Protein AF-A0A5C6M4I0-F1 (afdb_monomer_lite)

Secondary structure (DSSP, 8-state):
-HHHHHHHHHHHHHHHHIIIIIIIT---S-----TT-SS--HHHHHHHHHHHHHTTTT-S----EEEEEEEEEETTEEEEEEEEEE-HHHHHHHHTGGGS--EEEB--GGG-S-TTEEEEEHHHHHHTTPEEPP-----BTTBS-S--B-EE--SS-PEEEEEETTEEEEEE---EEEEE---

Radius of gyration: 18.8 Å; chains: 1; bounding box: 58×29×47 Å

Sequence (183 aa):
MSLTLFRCYMIDIDRTLEYTWGHRSMLGHILIESRGKTTLSPDDQFVVETFIRNHSSKIDVSARFLIGQGQVVGPGGSTVFLARGYDLANGTALRGSAFKWDARAGKPLYLSSNSDDVLIGRGLASMMNCSIGPTSDLLTGEGYPLNDRPFKCPQGRLTLSDTTTPTFGNSSALKGLALASGY

pLDDT: mean 77.58, std 15.76, range [33.22, 97.31]

Organism: NCBI:txid1653850

Foldseek 3Di:
DVVVVVVVVVVVVVCCCCLVVQALVVVNPDDDDDVPDQDDDPVRVVVVVVVCVVPVVPDVADKDKHWKKWWKQADLGIDIDIDIDIDLVRSCVRNPQLVNFFFQAAGDPNPDPDPLADAAEPVVCVSQVKDWPDGDPDQDPSGDPPDHGDIGGPPDWTWIFMDPPPDTDGDTDRPHYTYGYDD

Structure (mmCIF, N/CA/C/O backbone):
data_AF-A0A5C6M4I0-F1
#
_entry.id   AF-A0A5C6M4I0-F1
#
loop_
_atom_site.group_PDB
_atom_site.id
_atom_site.type_symbol
_atom_site.label_atom_id
_atom_site.label_alt_id
_atom_site.label_comp_id
_atom_site.label_asym_id
_atom_site.label_entity_id
_atom_site.label_seq_id
_atom_site.pdbx_PDB_ins_code
_atom_site.Cartn_x
_atom_site.Cartn_y
_atom_site.Cartn_z
_atom_site.occupancy
_atom_site.B_iso_or_equiv
_atom_site.auth_seq_id
_atom_site.auth_comp_id
_atom_site.auth_asym_id
_atom_site.auth_atom_id
_atom_site.pdbx_PDB_model_num
ATOM 1 N N . MET A 1 1 ? -34.890 9.123 -23.134 1.00 61.81 1 MET A N 1
ATOM 2 C CA . MET A 1 1 ? -33.487 8.842 -23.519 1.00 61.81 1 MET A CA 1
ATOM 3 C C . MET A 1 1 ? -32.470 9.413 -22.525 1.00 61.81 1 MET A C 1
ATOM 5 O O . MET A 1 1 ? -31.501 8.729 -22.237 1.00 61.81 1 MET A O 1
ATOM 9 N N . SER A 1 2 ? -32.698 10.597 -21.934 1.00 74.88 2 SER A N 1
ATOM 10 C CA . SER A 1 2 ? -31.808 11.180 -20.909 1.00 74.88 2 SER A CA 1
ATOM 11 C C . SER A 1 2 ? -31.662 10.322 -19.643 1.00 74.88 2 SER A C 1
ATOM 13 O O . SER A 1 2 ? -30.548 10.129 -19.174 1.00 74.88 2 SER A O 1
ATOM 15 N N . LEU A 1 3 ? -32.753 9.738 -19.128 1.00 79.19 3 LEU A N 1
ATOM 16 C CA . LEU A 1 3 ? -32.737 8.920 -17.902 1.00 79.19 3 LEU A CA 1
ATOM 17 C C . LEU A 1 3 ? -31.778 7.712 -17.983 1.00 79.19 3 LEU A C 1
ATOM 19 O O . LEU A 1 3 ? -31.129 7.366 -17.001 1.00 79.19 3 LEU A O 1
ATOM 23 N N . THR A 1 4 ? -31.658 7.088 -19.159 1.00 82.56 4 THR A N 1
ATOM 24 C CA . THR A 1 4 ? -30.756 5.947 -19.382 1.00 82.56 4 THR A CA 1
ATOM 25 C C . THR A 1 4 ? -29.290 6.373 -19.352 1.00 82.56 4 THR A C 1
ATOM 27 O O . THR A 1 4 ? -28.480 5.680 -18.748 1.00 82.56 4 THR A O 1
ATOM 30 N N . LEU A 1 5 ? -28.956 7.534 -19.931 1.00 79.50 5 LEU A N 1
ATOM 31 C CA . LEU A 1 5 ? -27.596 8.084 -19.889 1.00 79.50 5 LEU A CA 1
ATOM 32 C C . LEU A 1 5 ? -27.168 8.404 -18.454 1.00 79.50 5 LEU A C 1
ATOM 34 O O . LEU A 1 5 ? -26.076 8.018 -18.048 1.00 79.50 5 LEU A O 1
ATOM 38 N N . PHE A 1 6 ? -28.050 9.027 -17.664 1.00 84.94 6 PHE A N 1
ATOM 39 C CA . PHE A 1 6 ? -27.783 9.275 -16.244 1.00 84.94 6 PHE A CA 1
ATOM 40 C C . PHE A 1 6 ? -27.571 7.973 -15.469 1.00 84.94 6 PHE A C 1
ATOM 42 O O . PHE A 1 6 ? -26.657 7.886 -14.656 1.00 84.94 6 PHE A O 1
ATOM 49 N N . ARG A 1 7 ? -28.368 6.935 -15.745 1.00 82.62 7 ARG A N 1
ATOM 50 C CA . ARG A 1 7 ? -28.214 5.633 -15.086 1.00 82.62 7 ARG A CA 1
ATOM 51 C C . ARG A 1 7 ? -26.885 4.955 -15.430 1.00 82.62 7 ARG A C 1
ATOM 53 O O . ARG A 1 7 ? -26.231 4.454 -14.524 1.00 82.62 7 ARG A O 1
ATOM 60 N N . CYS A 1 8 ? -26.479 4.954 -16.700 1.00 84.69 8 CYS A N 1
ATOM 61 C CA . CYS A 1 8 ? -25.183 4.408 -17.113 1.00 84.69 8 CYS A CA 1
ATOM 62 C C . CYS A 1 8 ? -24.020 5.172 -16.469 1.00 84.69 8 CYS A C 1
ATOM 64 O O . CYS A 1 8 ? -23.121 4.551 -15.917 1.00 84.69 8 CYS A O 1
ATOM 66 N N . TYR A 1 9 ? -24.089 6.504 -16.448 1.00 87.69 9 TYR A N 1
ATOM 67 C CA . TYR A 1 9 ? -23.079 7.341 -15.801 1.00 87.69 9 TYR A CA 1
ATOM 68 C C . TYR A 1 9 ? -22.937 7.053 -14.298 1.00 87.69 9 TYR A C 1
ATOM 70 O O . TYR A 1 9 ? -21.824 6.939 -13.796 1.00 87.69 9 TYR A O 1
ATOM 78 N N . MET A 1 10 ? -24.054 6.889 -13.580 1.00 87.88 10 MET A N 1
ATOM 79 C CA . MET A 1 10 ? -24.018 6.553 -12.152 1.00 87.88 10 MET A CA 1
ATOM 80 C C . MET A 1 10 ? -23.389 5.180 -11.893 1.00 87.88 10 MET A C 1
ATOM 82 O O . MET A 1 10 ? -22.620 5.044 -10.948 1.00 87.88 10 MET A O 1
ATOM 86 N N . ILE A 1 11 ? -23.672 4.186 -12.742 1.00 85.81 11 ILE A N 1
ATOM 87 C CA . ILE A 1 11 ? -23.047 2.856 -12.658 1.00 85.81 11 ILE A CA 1
ATOM 88 C C . ILE A 1 11 ? -21.533 2.954 -12.891 1.00 85.81 11 ILE A C 1
ATOM 90 O O . ILE A 1 11 ? -20.759 2.328 -12.171 1.00 85.81 11 ILE A O 1
ATOM 94 N N . ASP A 1 12 ? -21.102 3.760 -13.863 1.00 85.31 12 ASP A N 1
ATOM 95 C CA . ASP A 1 12 ? -19.679 3.948 -14.149 1.00 85.31 12 ASP A CA 1
ATOM 96 C C . ASP A 1 12 ? -18.947 4.666 -13.008 1.00 85.31 12 ASP A C 1
ATOM 98 O O . ASP A 1 12 ? -17.817 4.293 -12.680 1.00 85.31 12 ASP A O 1
ATOM 102 N N . ILE A 1 13 ? -19.575 5.661 -12.367 1.00 85.62 13 ILE A N 1
ATOM 103 C CA . ILE A 1 13 ? -19.020 6.304 -11.167 1.00 85.62 13 ILE A CA 1
ATOM 104 C C . ILE A 1 13 ? -18.870 5.292 -10.042 1.00 85.62 13 ILE A C 1
ATOM 106 O O . ILE A 1 13 ? -17.794 5.213 -9.454 1.00 85.62 13 ILE A O 1
ATOM 110 N N . ASP A 1 14 ? -19.929 4.542 -9.741 1.00 83.94 14 ASP A N 1
ATOM 111 C CA . ASP A 1 14 ? -19.943 3.601 -8.623 1.00 83.94 14 ASP A CA 1
ATOM 112 C C . ASP A 1 14 ? -18.838 2.556 -8.796 1.00 83.94 14 ASP A C 1
ATOM 114 O O . ASP A 1 14 ? -17.968 2.394 -7.938 1.00 83.94 14 ASP A O 1
ATOM 118 N N . ARG A 1 15 ? -18.748 1.989 -10.005 1.00 82.88 15 ARG A N 1
ATOM 119 C CA . ARG A 1 15 ? -17.666 1.082 -10.385 1.00 82.88 15 ARG A CA 1
ATOM 120 C C . ARG A 1 15 ? -16.296 1.743 -10.273 1.00 82.88 15 ARG A C 1
ATOM 122 O O . ARG A 1 15 ? -15.351 1.108 -9.822 1.00 82.88 15 ARG A O 1
ATOM 129 N N . THR A 1 16 ? -16.155 3.004 -10.678 1.00 81.50 16 THR A N 1
ATOM 130 C CA . THR A 1 16 ? -14.878 3.727 -10.580 1.00 81.50 16 THR A CA 1
ATOM 131 C C . THR A 1 16 ? -14.469 3.949 -9.127 1.00 81.50 16 THR A C 1
ATOM 133 O O . THR A 1 16 ? -13.286 3.791 -8.814 1.00 81.50 16 THR A O 1
ATOM 136 N N . LEU A 1 17 ? -15.409 4.288 -8.243 1.00 82.12 17 LEU A N 1
ATOM 137 C CA . LEU A 1 17 ? -15.160 4.488 -6.816 1.00 82.12 17 LEU A CA 1
ATOM 138 C C . LEU A 1 17 ? -14.793 3.169 -6.135 1.00 82.12 17 LEU A C 1
ATOM 140 O O . LEU A 1 17 ? -13.758 3.098 -5.476 1.00 82.12 17 LEU A O 1
ATOM 144 N N . GLU A 1 18 ? -15.562 2.109 -6.352 1.00 82.69 18 GLU A N 1
ATOM 145 C CA . GLU A 1 18 ? -15.271 0.787 -5.790 1.00 82.69 18 GLU A CA 1
ATOM 146 C C . GLU A 1 18 ? -13.912 0.261 -6.284 1.00 82.69 18 GLU A C 1
ATOM 148 O O . GLU A 1 18 ? -13.021 -0.078 -5.499 1.00 82.69 18 GLU A O 1
ATOM 153 N N . TYR A 1 19 ? -13.699 0.285 -7.601 1.00 81.94 19 TYR A N 1
ATOM 154 C CA . TYR A 1 19 ? -12.492 -0.238 -8.234 1.00 81.94 19 TYR A CA 1
ATOM 155 C C . TYR A 1 19 ? -11.250 0.584 -7.862 1.00 81.94 19 TYR A C 1
ATOM 157 O O . TYR A 1 19 ? -10.211 0.040 -7.479 1.00 81.94 19 TYR A O 1
ATOM 165 N N . THR A 1 20 ? -11.341 1.912 -7.933 1.00 78.69 20 THR A N 1
ATOM 166 C CA . THR A 1 20 ? -10.184 2.778 -7.689 1.00 78.69 20 THR A CA 1
ATOM 167 C C . THR A 1 20 ? -9.961 2.997 -6.202 1.00 78.69 20 THR A C 1
ATOM 169 O O . THR A 1 20 ? -8.835 2.849 -5.733 1.00 78.69 20 THR A O 1
ATOM 172 N N . TRP A 1 21 ? -10.980 3.379 -5.438 1.00 81.00 21 TRP A N 1
ATOM 173 C CA . TRP A 1 21 ? -10.799 3.786 -4.041 1.00 81.00 21 TRP A CA 1
ATOM 174 C C . TRP A 1 21 ? -10.872 2.590 -3.101 1.00 81.00 21 TRP A C 1
ATOM 176 O O . TRP A 1 21 ? -9.981 2.431 -2.262 1.00 81.00 21 TRP A O 1
ATOM 186 N N . GLY A 1 22 ? -11.866 1.722 -3.293 1.00 82.38 22 GLY A N 1
ATOM 187 C CA . GLY A 1 22 ? -12.041 0.513 -2.492 1.00 82.38 22 GLY A CA 1
ATOM 188 C C . GLY A 1 22 ? -10.854 -0.432 -2.645 1.00 82.38 22 GLY A C 1
ATOM 189 O O . GLY A 1 22 ? -10.150 -0.707 -1.672 1.00 82.38 22 GLY A O 1
ATOM 190 N N . HIS A 1 23 ? -10.582 -0.856 -3.880 1.00 85.00 23 HIS A N 1
ATOM 191 C CA . HIS A 1 23 ? -9.568 -1.874 -4.146 1.00 85.00 23 HIS A CA 1
ATOM 192 C C . HIS A 1 23 ? -8.177 -1.302 -4.424 1.00 85.00 23 HIS A C 1
ATOM 194 O O . HIS A 1 23 ? -7.255 -1.530 -3.640 1.00 85.00 23 HIS A O 1
ATOM 200 N N . ARG A 1 24 ? -7.989 -0.536 -5.509 1.00 83.06 24 ARG A N 1
ATOM 201 C CA . ARG A 1 24 ? -6.645 -0.079 -5.9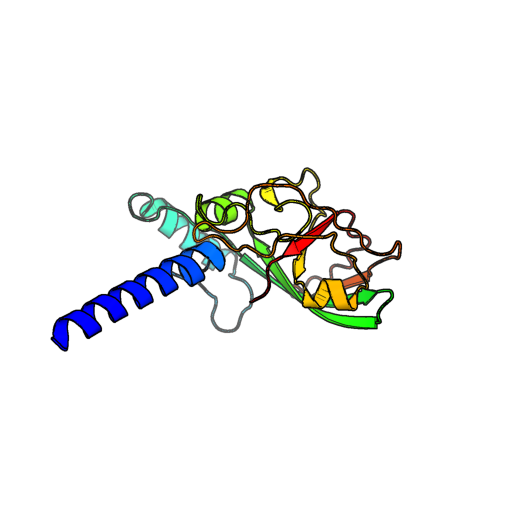24 1.00 83.06 24 ARG A CA 1
ATOM 202 C C . ARG A 1 24 ? -5.954 0.778 -4.864 1.00 83.06 24 ARG A C 1
ATOM 204 O O . ARG A 1 24 ? -4.758 0.624 -4.632 1.00 83.06 24 ARG A O 1
ATOM 211 N N . SER A 1 25 ? -6.706 1.673 -4.229 1.00 83.75 25 SER A N 1
ATOM 212 C CA . SER A 1 25 ? -6.196 2.591 -3.202 1.00 83.75 25 SER A CA 1
ATOM 213 C C . SER A 1 25 ? -6.231 1.992 -1.794 1.00 83.75 25 SER A C 1
ATOM 215 O O . SER A 1 25 ? -5.661 2.593 -0.880 1.00 83.75 25 SER A O 1
ATOM 217 N N . MET A 1 26 ? -6.886 0.836 -1.619 1.00 88.62 26 MET A N 1
ATOM 218 C CA . MET A 1 26 ? -7.134 0.169 -0.336 1.00 88.62 26 MET A CA 1
ATOM 219 C C . MET A 1 26 ? -7.772 1.071 0.732 1.00 88.62 26 MET A C 1
ATOM 221 O O . MET A 1 26 ? -7.474 0.922 1.916 1.00 88.62 26 MET A O 1
ATOM 225 N N . LEU A 1 27 ? -8.608 2.035 0.339 1.00 84.50 27 LEU A N 1
ATOM 226 C CA . LEU A 1 27 ? -9.307 2.889 1.307 1.00 84.50 27 LEU A CA 1
ATOM 227 C C . LEU A 1 27 ? -10.518 2.175 1.919 1.00 84.50 27 LEU A C 1
ATOM 229 O O . LEU A 1 27 ? -10.978 2.560 2.990 1.00 84.50 27 LEU A O 1
ATOM 233 N N . GLY A 1 28 ? -11.008 1.120 1.257 1.00 85.12 28 GLY A N 1
ATOM 234 C CA . GLY A 1 28 ? -12.214 0.413 1.665 1.00 85.12 28 GLY A CA 1
ATOM 235 C C . GLY A 1 28 ? -13.440 1.330 1.686 1.00 85.12 28 GLY A C 1
ATOM 236 O O . GLY A 1 28 ? -13.491 2.348 0.998 1.00 85.12 28 GLY A O 1
ATOM 237 N N . HIS A 1 29 ? -14.434 0.949 2.486 1.00 85.75 29 HIS A N 1
ATOM 238 C CA . HIS A 1 29 ? -15.676 1.712 2.658 1.00 85.75 29 HIS A CA 1
ATOM 239 C C . HIS A 1 29 ? -15.628 2.672 3.850 1.00 85.75 29 HIS A C 1
ATOM 241 O O . HIS A 1 29 ? -16.367 3.652 3.893 1.00 85.75 29 HIS A O 1
ATOM 247 N N . ILE A 1 30 ? -14.792 2.365 4.844 1.00 88.25 30 ILE A N 1
ATOM 248 C CA . ILE A 1 30 ? -14.693 3.106 6.099 1.00 88.25 30 ILE A CA 1
ATOM 249 C C . ILE A 1 30 ? -13.216 3.289 6.420 1.00 88.25 30 ILE A C 1
ATOM 251 O O . ILE A 1 30 ? -12.476 2.314 6.541 1.00 88.25 30 ILE A O 1
ATOM 255 N N . LEU A 1 31 ? -12.820 4.546 6.610 1.00 88.06 31 LEU A N 1
ATOM 256 C CA . LEU A 1 31 ? -11.504 4.929 7.095 1.00 88.06 31 LEU A CA 1
ATOM 257 C C . LEU A 1 31 ? -11.639 5.433 8.534 1.00 88.06 31 LEU A C 1
ATOM 259 O O . LEU A 1 31 ? -12.484 6.283 8.820 1.00 88.06 31 LEU A O 1
ATOM 263 N N . ILE A 1 32 ? -10.819 4.899 9.437 1.00 89.38 32 ILE A N 1
ATOM 264 C CA . ILE A 1 32 ? -10.789 5.311 10.842 1.00 89.38 32 ILE A CA 1
ATOM 265 C C . ILE A 1 32 ? -9.467 6.026 11.094 1.00 89.38 32 ILE A C 1
ATOM 267 O O . ILE A 1 32 ? -8.399 5.428 10.979 1.00 89.38 32 ILE A O 1
ATOM 271 N N . GLU A 1 33 ? -9.550 7.301 11.459 1.00 86.31 33 GLU A N 1
ATOM 272 C CA . GLU A 1 33 ? -8.395 8.162 11.707 1.00 86.31 33 GLU A CA 1
ATOM 273 C C . GLU A 1 33 ? -8.520 8.851 13.068 1.00 86.31 33 GLU A C 1
ATOM 275 O O . GLU A 1 33 ? -9.619 9.189 13.519 1.00 86.31 33 GLU A O 1
ATOM 280 N N . SER A 1 34 ? -7.384 9.106 13.722 1.00 83.12 34 SER A N 1
ATOM 281 C CA . SER A 1 34 ? -7.362 9.950 14.917 1.00 83.12 34 SER A CA 1
ATOM 282 C C . SER A 1 34 ? -7.404 11.418 14.508 1.00 83.12 34 SER A C 1
ATOM 284 O O . SER A 1 34 ? -6.625 11.870 13.669 1.00 83.12 34 SER A O 1
ATOM 286 N N . ARG A 1 35 ? -8.243 12.219 15.173 1.00 80.00 35 ARG A N 1
ATOM 287 C CA . ARG A 1 35 ? -8.253 13.673 14.963 1.00 80.00 35 ARG A CA 1
ATOM 288 C C . ARG A 1 35 ? -6.887 14.271 15.299 1.00 80.00 35 ARG A C 1
ATOM 290 O O . ARG A 1 35 ? -6.438 14.194 16.440 1.00 80.00 35 ARG A O 1
ATOM 297 N N . GLY A 1 36 ? -6.244 14.874 14.302 1.00 69.88 36 GLY A N 1
ATOM 298 C CA . GLY A 1 36 ? -4.988 15.608 14.472 1.00 69.88 36 GLY A CA 1
ATOM 299 C C . GLY A 1 36 ? -3.772 14.753 14.850 1.00 69.88 36 GLY A C 1
ATOM 300 O O . GLY A 1 36 ? -2.753 15.322 15.233 1.00 69.88 36 GLY A O 1
ATOM 301 N N . LYS A 1 37 ? -3.852 13.417 14.757 1.00 66.62 37 LYS A N 1
ATOM 302 C CA . LYS A 1 37 ? -2.705 12.515 14.960 1.00 66.62 37 LYS A CA 1
ATOM 303 C C . LYS A 1 37 ? -2.556 11.589 13.761 1.00 66.62 37 LYS A C 1
ATOM 305 O O . LYS A 1 37 ? -3.546 11.136 13.199 1.00 66.62 37 LYS A O 1
ATOM 310 N N . THR A 1 38 ? -1.315 11.277 13.410 1.00 69.12 38 THR A N 1
ATOM 311 C CA . THR A 1 38 ? -0.977 10.358 12.314 1.00 69.12 38 THR A CA 1
ATOM 312 C C . THR A 1 38 ? -1.150 8.884 12.688 1.00 69.12 38 THR A C 1
ATOM 314 O O . THR A 1 38 ? -1.142 8.030 11.806 1.00 69.12 38 THR A O 1
ATOM 317 N N . THR A 1 39 ? -1.319 8.571 13.977 1.00 80.69 39 THR A N 1
ATOM 318 C CA . THR A 1 39 ? -1.480 7.208 14.495 1.00 80.69 39 THR A CA 1
ATOM 319 C C . THR A 1 39 ? -2.590 7.132 15.543 1.00 80.69 39 THR A C 1
ATOM 321 O O . THR A 1 39 ? -2.819 8.073 16.310 1.00 80.69 39 THR A O 1
ATOM 324 N N . LEU A 1 40 ? -3.292 5.996 15.568 1.00 85.50 40 LEU A N 1
ATOM 325 C CA . LEU A 1 40 ? -4.247 5.666 16.626 1.00 85.50 40 LEU A CA 1
ATOM 326 C C . LEU A 1 40 ? -3.491 5.341 17.917 1.00 85.50 40 LEU A C 1
ATOM 328 O O . LEU A 1 40 ? -2.483 4.627 17.873 1.00 85.50 40 LEU A O 1
ATOM 332 N N . SER A 1 41 ? -3.984 5.831 19.058 1.00 88.56 41 SER A N 1
ATOM 333 C CA . SER A 1 41 ? -3.434 5.436 20.358 1.00 88.56 41 SER A CA 1
ATOM 334 C C . SER A 1 41 ? -3.708 3.950 20.637 1.00 88.56 41 SER A C 1
ATOM 336 O O . SER A 1 41 ? -4.622 3.384 20.032 1.00 88.56 41 SER A O 1
ATOM 338 N N . PRO A 1 42 ? -2.957 3.294 21.539 1.00 89.75 42 PRO A N 1
ATOM 339 C CA . PRO A 1 42 ? -3.237 1.907 21.914 1.00 89.75 42 PRO A CA 1
ATOM 340 C C . PRO A 1 42 ? -4.687 1.684 22.372 1.00 89.75 42 PRO A C 1
ATOM 342 O O . PRO A 1 42 ? -5.296 0.684 22.000 1.00 89.75 42 PRO A O 1
ATOM 345 N N . ASP A 1 43 ? -5.263 2.644 23.099 1.00 91.19 43 ASP A N 1
ATOM 346 C CA . ASP A 1 43 ? -6.650 2.575 23.566 1.00 91.19 43 ASP A CA 1
ATOM 347 C C . ASP A 1 43 ? -7.646 2.679 22.399 1.00 91.19 43 ASP A C 1
ATOM 349 O O . ASP A 1 43 ? -8.589 1.891 22.313 1.00 91.19 43 ASP A O 1
ATOM 353 N N . ASP A 1 44 ? -7.408 3.592 21.449 1.00 91.44 44 ASP A N 1
ATOM 354 C CA . ASP A 1 44 ? -8.240 3.714 20.243 1.00 91.44 44 ASP A CA 1
ATOM 355 C C . ASP A 1 44 ? -8.164 2.443 19.386 1.00 91.44 44 ASP A C 1
ATOM 357 O O . ASP A 1 44 ? -9.184 1.954 18.896 1.00 91.44 44 ASP A O 1
ATOM 361 N N . GLN A 1 45 ? -6.959 1.883 19.225 1.00 91.25 45 GLN A N 1
ATOM 362 C CA . GLN A 1 45 ? -6.756 0.626 18.503 1.00 91.25 45 GLN A CA 1
ATOM 363 C C . GLN A 1 45 ? -7.539 -0.507 19.165 1.00 91.25 45 GLN A C 1
ATOM 365 O O . GLN A 1 45 ? -8.249 -1.233 18.473 1.00 91.25 45 GLN A O 1
ATOM 370 N N . PHE A 1 46 ? -7.493 -0.611 20.495 1.00 94.00 46 PHE A N 1
ATOM 371 C CA . PHE A 1 46 ? -8.245 -1.623 21.232 1.00 94.00 46 PHE A CA 1
ATOM 372 C C . PHE A 1 46 ? -9.762 -1.501 21.015 1.00 94.00 46 PHE A C 1
ATOM 374 O O . PHE A 1 46 ? -10.442 -2.509 20.794 1.00 94.00 46 PHE A O 1
ATOM 381 N N . VAL A 1 47 ? -10.305 -0.279 21.031 1.00 95.25 47 VAL A N 1
ATOM 382 C CA . VAL A 1 47 ? -11.733 -0.031 20.764 1.00 95.25 47 VAL A CA 1
ATOM 383 C C . VAL A 1 47 ? -12.108 -0.461 19.345 1.00 95.25 47 VAL A C 1
ATOM 385 O O . VAL A 1 47 ? -13.104 -1.166 19.160 1.00 95.25 47 VAL A O 1
ATOM 388 N N . VAL A 1 48 ? -11.303 -0.087 18.348 1.00 93.38 48 VAL A N 1
ATOM 389 C CA . VAL A 1 48 ? -11.535 -0.438 16.939 1.00 93.38 48 VAL A CA 1
ATOM 390 C C . VAL A 1 48 ? -11.456 -1.949 16.725 1.00 93.38 48 VAL A C 1
ATOM 392 O O . VAL A 1 48 ? -12.358 -2.534 16.128 1.00 93.38 48 VAL A O 1
ATOM 395 N N . GLU A 1 49 ? -10.429 -2.610 17.253 1.00 94.06 49 GLU A N 1
ATOM 396 C CA . GLU A 1 49 ? -10.262 -4.062 17.140 1.00 94.06 49 GLU A CA 1
ATOM 397 C C . GLU A 1 49 ? -11.396 -4.827 17.831 1.00 94.06 49 GLU A C 1
ATOM 399 O O . GLU A 1 49 ? -11.877 -5.843 17.317 1.00 94.06 49 GLU A O 1
ATOM 404 N N . THR A 1 50 ? -11.866 -4.331 18.976 1.00 96.06 50 THR A N 1
ATOM 405 C CA . THR A 1 50 ? -13.026 -4.896 19.676 1.00 96.06 50 THR A CA 1
ATOM 406 C C . THR A 1 50 ? -14.297 -4.728 18.849 1.00 96.06 50 THR A C 1
ATOM 408 O O . THR A 1 50 ? -15.067 -5.680 18.702 1.00 96.06 50 THR A O 1
ATOM 411 N N . PHE A 1 51 ? -14.506 -3.551 18.253 1.00 95.50 51 PHE A N 1
ATOM 412 C CA . PHE A 1 51 ? -15.645 -3.303 17.374 1.00 95.50 51 PHE A CA 1
ATOM 413 C C . PHE A 1 51 ? -15.635 -4.233 16.157 1.00 95.50 51 PHE A C 1
ATOM 415 O O . PHE A 1 51 ? -16.663 -4.852 15.870 1.00 95.50 51 PHE A O 1
ATOM 422 N N . ILE A 1 52 ? -14.483 -4.374 15.490 1.00 94.62 52 ILE A N 1
ATOM 423 C CA . ILE A 1 52 ? -14.311 -5.255 14.326 1.00 94.62 52 ILE A CA 1
ATOM 424 C C . ILE A 1 52 ? -14.647 -6.698 14.700 1.00 94.62 52 ILE A C 1
ATOM 426 O O . ILE A 1 52 ? -15.418 -7.360 14.008 1.00 94.62 52 ILE A O 1
ATOM 430 N N . ARG A 1 53 ? -14.131 -7.174 15.836 1.00 94.62 53 ARG A N 1
ATOM 431 C CA . ARG A 1 53 ? -14.369 -8.539 16.320 1.00 94.62 53 ARG A CA 1
ATOM 432 C C . ARG A 1 53 ? -15.844 -8.813 16.602 1.00 94.62 53 ARG A C 1
ATOM 434 O O . ARG A 1 53 ? -1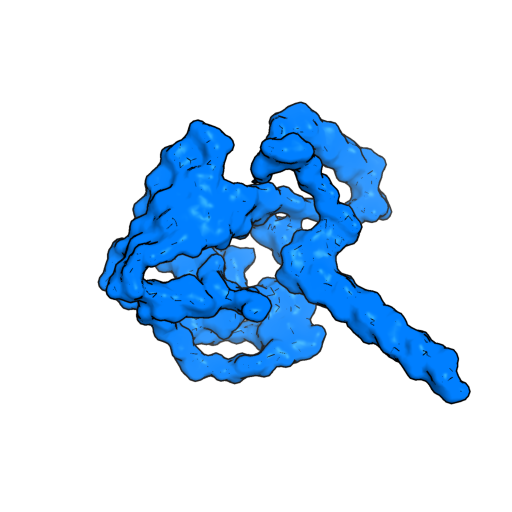6.352 -9.861 16.209 1.00 94.62 53 ARG A O 1
ATOM 441 N N . ASN A 1 54 ? -16.529 -7.866 17.240 1.00 97.31 54 ASN A N 1
ATOM 442 C CA . ASN A 1 54 ? -17.948 -7.985 17.586 1.00 97.31 54 ASN A CA 1
ATOM 443 C C . ASN A 1 54 ? -18.876 -7.893 16.363 1.00 97.31 54 ASN A C 1
ATOM 445 O O . ASN A 1 54 ? -20.034 -8.298 16.443 1.00 97.31 54 ASN A O 1
ATOM 449 N N . HIS A 1 55 ? -18.374 -7.388 15.234 1.00 96.19 55 HIS A N 1
ATOM 450 C CA . HIS A 1 55 ? -19.124 -7.217 13.989 1.00 96.19 55 HIS A CA 1
ATOM 451 C C . HIS A 1 55 ? -18.480 -7.962 12.814 1.00 96.19 55 HIS A C 1
ATOM 453 O O . HIS A 1 55 ? -18.658 -7.572 11.661 1.00 96.19 55 HIS A O 1
ATOM 459 N N . SER A 1 56 ? -17.768 -9.057 13.091 1.00 92.62 56 SER A N 1
ATOM 460 C CA . SER A 1 56 ? -17.043 -9.843 12.084 1.00 92.62 56 SER A CA 1
ATOM 461 C C . SER A 1 56 ? -17.934 -10.400 10.969 1.00 92.62 56 SER A C 1
ATOM 463 O O . SER A 1 56 ? -17.464 -10.609 9.861 1.00 92.62 56 SER A O 1
ATOM 465 N N . SER A 1 57 ? -19.236 -10.574 11.215 1.00 94.94 57 SER A N 1
ATOM 466 C CA . SER A 1 57 ? -20.206 -10.982 10.188 1.00 94.94 57 SER A CA 1
ATOM 467 C C . SER A 1 57 ? -20.574 -9.882 9.185 1.00 94.94 57 SER A C 1
ATOM 469 O O . SER A 1 57 ? -21.242 -10.171 8.197 1.00 94.94 57 SER A O 1
ATOM 471 N N . LYS A 1 58 ? -20.191 -8.627 9.447 1.00 93.25 58 LYS A N 1
ATOM 472 C CA . LYS A 1 58 ? -20.482 -7.455 8.602 1.00 93.25 58 LYS A CA 1
ATOM 473 C C . LYS A 1 58 ? -19.225 -6.791 8.038 1.00 93.25 58 LYS A C 1
ATOM 475 O O . LYS A 1 58 ? -19.345 -5.850 7.259 1.00 93.25 58 LYS A O 1
ATOM 480 N N . ILE A 1 59 ? -18.044 -7.204 8.492 1.00 92.56 59 ILE A N 1
ATOM 481 C CA . ILE A 1 59 ? -16.762 -6.604 8.124 1.00 92.56 59 ILE A CA 1
ATOM 482 C C . ILE A 1 59 ? -15.933 -7.689 7.453 1.00 92.56 59 ILE A C 1
ATOM 484 O O . ILE A 1 59 ? -15.383 -8.555 8.128 1.00 92.56 59 ILE A O 1
ATOM 488 N N . ASP A 1 60 ? -15.841 -7.619 6.128 1.00 90.94 60 ASP A N 1
ATOM 489 C CA . ASP A 1 60 ? -15.141 -8.634 5.336 1.00 90.94 60 ASP A CA 1
ATOM 490 C C . ASP A 1 60 ? -13.624 -8.582 5.542 1.00 90.94 60 ASP A C 1
ATOM 492 O O . ASP A 1 60 ? -12.948 -9.608 5.612 1.00 90.94 60 ASP A O 1
ATOM 496 N N . VAL A 1 61 ? -13.069 -7.372 5.632 1.00 91.88 61 VAL A N 1
ATOM 497 C CA . VAL A 1 61 ? -11.630 -7.151 5.764 1.00 91.88 61 VAL A CA 1
ATOM 498 C C . VAL A 1 61 ? -11.346 -5.848 6.505 1.00 91.88 61 VAL A C 1
ATOM 500 O O . VAL A 1 61 ? -12.022 -4.837 6.323 1.00 91.88 61 VAL A O 1
ATOM 503 N N . SER A 1 62 ? -10.300 -5.864 7.327 1.00 92.75 62 SER A N 1
ATOM 504 C CA . SER A 1 62 ? -9.741 -4.682 7.982 1.00 92.75 62 SER A CA 1
ATOM 505 C C . SER A 1 62 ? -8.223 -4.705 7.850 1.00 92.75 62 SER A C 1
ATOM 507 O O . SER A 1 62 ? -7.603 -5.717 8.180 1.00 92.75 62 SER A O 1
ATOM 509 N N . ALA A 1 63 ? -7.610 -3.606 7.415 1.00 91.50 63 ALA A N 1
ATOM 510 C CA . ALA A 1 63 ? -6.156 -3.466 7.386 1.00 91.50 63 ALA A CA 1
ATOM 511 C C . ALA A 1 63 ? -5.722 -2.225 8.156 1.00 91.50 63 ALA A C 1
ATOM 513 O O . ALA A 1 63 ? -6.398 -1.196 8.126 1.00 91.50 63 ALA A O 1
ATOM 514 N N . ARG A 1 64 ? -4.571 -2.323 8.821 1.00 90.88 64 ARG A N 1
ATOM 515 C CA . ARG A 1 64 ? -3.938 -1.178 9.466 1.00 90.88 64 ARG A CA 1
ATOM 516 C C . ARG A 1 64 ? -2.972 -0.535 8.493 1.00 90.88 64 ARG A C 1
ATOM 518 O O . ARG A 1 64 ? -2.293 -1.223 7.728 1.00 90.88 64 ARG A O 1
ATOM 525 N N . PHE A 1 65 ? -2.902 0.783 8.572 1.00 88.56 65 PHE A N 1
ATOM 526 C CA . PHE A 1 65 ? -1.987 1.588 7.789 1.00 88.56 65 PHE A CA 1
ATOM 527 C C . PHE A 1 65 ? -1.115 2.416 8.720 1.00 88.56 65 PHE A C 1
ATOM 529 O O . PHE A 1 65 ? -1.580 2.930 9.735 1.00 88.56 65 PHE A O 1
ATOM 536 N N . LEU A 1 66 ? 0.147 2.559 8.341 1.00 86.62 66 LEU A N 1
ATOM 537 C CA . LEU A 1 66 ? 1.078 3.502 8.934 1.00 86.62 66 LEU A CA 1
ATOM 538 C C . LEU A 1 66 ? 1.509 4.468 7.840 1.00 86.62 66 LEU A C 1
ATOM 540 O O . LEU A 1 66 ? 2.039 4.043 6.814 1.00 86.62 66 LEU A O 1
ATOM 544 N N . ILE A 1 67 ? 1.273 5.758 8.047 1.00 83.56 67 ILE A N 1
ATOM 545 C CA . ILE A 1 67 ? 1.737 6.793 7.128 1.00 83.56 67 ILE A CA 1
ATOM 546 C C . ILE A 1 67 ? 3.056 7.341 7.662 1.00 83.56 67 ILE A C 1
ATOM 548 O O . ILE A 1 67 ? 3.135 7.771 8.812 1.00 83.56 67 ILE A O 1
ATOM 552 N N . GLY A 1 68 ? 4.083 7.285 6.822 1.00 82.19 68 GLY A N 1
ATOM 553 C CA . GLY A 1 68 ? 5.409 7.831 7.084 1.00 82.19 68 GLY A CA 1
ATOM 554 C C . GLY A 1 68 ? 5.721 8.960 6.113 1.00 82.19 68 GLY A C 1
ATOM 555 O O . GLY A 1 68 ? 5.129 9.055 5.031 1.00 82.19 68 GLY A O 1
ATOM 556 N N . GLN A 1 69 ? 6.660 9.812 6.492 1.00 84.44 69 GLN A N 1
ATOM 557 C CA . GLN A 1 69 ? 7.224 10.799 5.589 1.00 84.44 69 GLN A CA 1
ATOM 558 C C . GLN A 1 69 ? 8.694 10.996 5.909 1.00 84.44 69 GLN A C 1
ATOM 560 O O . GLN A 1 69 ? 9.106 11.126 7.067 1.00 84.44 69 GLN A O 1
ATOM 565 N N . GLY A 1 70 ? 9.484 11.085 4.856 1.00 85.25 70 GLY A N 1
ATOM 566 C CA . GLY A 1 70 ? 10.917 11.108 5.007 1.00 85.25 70 GLY A CA 1
ATOM 567 C C . GLY A 1 70 ? 11.621 11.785 3.861 1.00 85.25 70 GLY A C 1
ATOM 568 O O . GLY A 1 70 ? 11.012 12.276 2.914 1.00 85.25 70 GLY A O 1
ATOM 569 N N . GLN A 1 71 ? 12.938 11.788 3.954 1.00 85.94 71 GLN A N 1
ATOM 570 C CA . GLN A 1 71 ? 13.828 12.217 2.898 1.00 85.94 71 GLN A CA 1
ATOM 571 C C . GLN A 1 71 ? 14.580 11.007 2.362 1.00 85.94 71 GLN A C 1
ATOM 573 O O . GLN A 1 71 ? 15.102 10.187 3.121 1.00 85.94 71 GLN A O 1
ATOM 578 N N . VAL A 1 72 ? 14.641 10.907 1.040 1.00 85.69 72 VAL A N 1
ATOM 579 C CA . VAL A 1 72 ? 15.429 9.906 0.330 1.00 85.69 72 VAL A CA 1
ATOM 580 C C . VAL A 1 72 ? 16.527 10.606 -0.445 1.00 85.69 72 VAL A C 1
ATOM 582 O O . VAL A 1 72 ? 16.270 11.549 -1.195 1.00 85.69 72 VAL A O 1
ATOM 585 N N . VAL A 1 73 ? 17.755 10.136 -0.246 1.00 83.88 73 VAL A N 1
ATOM 586 C CA . VAL A 1 73 ? 18.949 10.619 -0.941 1.00 83.88 73 VAL A CA 1
ATOM 587 C C . VAL A 1 73 ? 19.505 9.488 -1.794 1.00 83.88 73 VAL A C 1
ATOM 589 O O . VAL A 1 73 ? 19.732 8.384 -1.294 1.00 83.88 73 VAL A O 1
ATOM 592 N N . GLY A 1 74 ? 19.744 9.771 -3.072 1.00 80.12 74 GLY A N 1
ATOM 593 C CA . GLY A 1 74 ? 20.301 8.816 -4.020 1.00 80.12 74 GLY A CA 1
ATOM 594 C C . GLY A 1 74 ? 21.086 9.478 -5.154 1.00 80.12 74 GLY A C 1
ATOM 595 O O . GLY A 1 74 ? 21.327 10.686 -5.130 1.00 80.12 74 GLY A O 1
ATOM 596 N N . PRO A 1 75 ? 21.490 8.696 -6.173 1.00 76.00 75 PRO A N 1
ATOM 597 C CA . PRO A 1 75 ? 22.359 9.174 -7.251 1.00 76.00 75 PRO A CA 1
ATOM 598 C C . PRO A 1 75 ? 21.778 10.325 -8.084 1.00 76.00 75 PRO A C 1
ATOM 600 O O . PRO A 1 75 ? 22.538 11.106 -8.643 1.00 76.00 75 PRO A O 1
ATOM 603 N N . GLY A 1 76 ? 20.449 10.422 -8.190 1.00 77.19 76 GLY A N 1
ATOM 604 C CA . GLY A 1 76 ? 19.771 11.483 -8.942 1.00 77.19 76 GLY A CA 1
ATOM 605 C C . GLY A 1 76 ? 19.320 12.679 -8.098 1.00 77.19 76 GLY A C 1
ATOM 606 O O . GLY A 1 76 ? 18.676 13.578 -8.630 1.00 77.19 76 GLY A O 1
ATOM 607 N N . GLY A 1 77 ? 19.658 12.719 -6.803 1.00 82.50 77 GLY A N 1
ATOM 608 C CA . GLY A 1 77 ? 19.372 13.851 -5.920 1.00 82.50 77 GLY A CA 1
ATOM 609 C C . GLY A 1 77 ? 18.731 13.455 -4.592 1.00 82.50 77 GLY A C 1
ATOM 610 O O . GLY A 1 77 ? 18.778 12.301 -4.165 1.00 82.50 77 GLY A O 1
ATOM 611 N N . SER A 1 78 ? 18.140 14.446 -3.928 1.00 85.56 78 SER A N 1
ATOM 612 C CA . SER A 1 78 ? 17.427 14.290 -2.663 1.00 85.56 78 SER A CA 1
ATOM 613 C C . SER A 1 78 ? 15.998 14.797 -2.802 1.00 85.56 78 SER A C 1
ATOM 615 O O . SER A 1 78 ? 15.771 15.842 -3.410 1.00 85.56 78 SER A O 1
ATOM 617 N N . THR A 1 79 ? 15.035 14.059 -2.260 1.00 88.81 79 THR A N 1
ATOM 618 C CA . THR A 1 79 ? 13.617 14.429 -2.316 1.00 88.81 79 THR A CA 1
ATOM 619 C C . THR A 1 79 ? 12.869 13.938 -1.084 1.00 88.81 79 THR A C 1
ATOM 621 O O . THR A 1 79 ? 13.328 13.034 -0.383 1.00 88.81 79 THR A O 1
ATOM 624 N N . VAL A 1 80 ? 11.714 14.539 -0.816 1.00 88.12 80 VAL A N 1
ATOM 625 C CA . VAL A 1 80 ? 10.796 14.080 0.229 1.00 88.12 80 VAL A CA 1
ATOM 626 C C . VAL A 1 80 ? 9.926 12.964 -0.343 1.00 88.12 80 VAL A C 1
ATOM 628 O O . VAL A 1 80 ? 9.452 13.055 -1.476 1.00 88.12 80 VAL A O 1
ATOM 631 N N . PHE A 1 81 ? 9.704 11.909 0.434 1.00 85.75 81 PHE A N 1
ATOM 632 C CA . PHE A 1 81 ? 8.766 10.846 0.101 1.00 85.75 81 PHE A CA 1
ATOM 633 C C . PHE A 1 81 ? 7.664 10.749 1.152 1.00 85.75 81 PHE A C 1
ATOM 635 O O . PHE A 1 81 ? 7.869 11.042 2.329 1.00 85.75 81 PHE A O 1
ATOM 642 N N . LEU A 1 82 ? 6.501 10.284 0.704 1.00 87.06 82 LEU A N 1
ATOM 643 C CA . LEU A 1 82 ? 5.439 9.784 1.565 1.00 87.06 82 LEU A CA 1
ATOM 644 C C . LEU A 1 82 ? 5.448 8.261 1.474 1.00 87.06 82 LEU A C 1
ATOM 646 O O . LEU A 1 82 ? 5.497 7.703 0.375 1.00 87.06 82 LEU A O 1
ATOM 650 N N . ALA A 1 83 ? 5.407 7.598 2.621 1.00 87.06 83 ALA A N 1
ATOM 651 C CA . ALA A 1 83 ? 5.352 6.152 2.726 1.00 87.06 83 ALA A CA 1
ATOM 652 C C . ALA A 1 83 ? 4.020 5.702 3.320 1.00 87.06 83 ALA A C 1
ATOM 654 O O . ALA A 1 83 ? 3.401 6.385 4.136 1.00 87.06 83 ALA A O 1
ATOM 655 N N . ARG A 1 84 ? 3.594 4.511 2.907 1.00 86.69 84 ARG A N 1
ATOM 656 C CA . ARG A 1 84 ? 2.435 3.817 3.461 1.00 86.69 84 ARG A CA 1
ATOM 657 C C . ARG A 1 84 ? 2.845 2.387 3.794 1.00 86.69 84 ARG A C 1
ATOM 659 O O . ARG A 1 84 ? 2.989 1.565 2.892 1.00 86.69 84 ARG A O 1
ATOM 666 N N . GLY A 1 85 ? 3.018 2.103 5.077 1.00 88.62 85 GLY A N 1
ATOM 667 C CA . GLY A 1 85 ? 3.110 0.747 5.607 1.00 88.62 85 GLY A CA 1
ATOM 668 C C . GLY A 1 85 ? 1.716 0.159 5.811 1.00 88.62 85 GLY A C 1
ATOM 669 O O . GLY A 1 85 ? 0.777 0.890 6.122 1.00 88.62 85 GLY A O 1
ATOM 670 N N . TYR A 1 86 ? 1.568 -1.148 5.613 1.00 89.44 86 TYR A N 1
ATOM 671 C CA . TYR A 1 86 ? 0.317 -1.862 5.865 1.00 89.44 86 TYR A CA 1
ATOM 672 C C . TYR A 1 86 ? 0.565 -3.351 6.109 1.00 89.44 86 TYR A C 1
ATOM 674 O O . TYR A 1 86 ? 1.568 -3.905 5.655 1.00 89.44 86 TYR A O 1
ATOM 682 N N . ASP A 1 87 ? -0.370 -4.009 6.796 1.00 89.31 87 ASP A N 1
ATOM 683 C CA . ASP A 1 87 ? -0.346 -5.464 6.973 1.00 89.31 87 ASP A CA 1
ATOM 684 C C . ASP A 1 87 ? -0.499 -6.154 5.603 1.00 89.31 87 ASP A C 1
ATOM 686 O O . ASP A 1 87 ? -1.557 -6.057 4.977 1.00 89.31 87 ASP A O 1
ATOM 690 N N . LEU A 1 88 ? 0.530 -6.863 5.122 1.00 89.62 88 LEU A N 1
ATOM 691 C CA . LEU A 1 88 ? 0.546 -7.406 3.752 1.00 89.62 88 LEU A CA 1
ATOM 692 C C . LEU A 1 88 ? -0.640 -8.331 3.455 1.00 89.62 88 LEU A C 1
ATOM 694 O O . LEU A 1 88 ? -1.248 -8.211 2.393 1.00 89.62 88 LEU A O 1
ATOM 698 N N . ALA A 1 89 ? -0.998 -9.222 4.384 1.00 90.50 89 ALA A N 1
ATOM 699 C CA . ALA A 1 89 ? -2.120 -10.143 4.205 1.00 90.50 89 ALA A CA 1
ATOM 700 C C . ALA A 1 89 ? -3.453 -9.388 4.054 1.00 90.50 89 ALA A C 1
ATOM 702 O O . ALA A 1 89 ? -4.163 -9.575 3.065 1.00 90.50 89 ALA A O 1
ATOM 703 N N . ASN A 1 90 ? -3.742 -8.468 4.978 1.00 91.56 90 ASN A N 1
ATOM 704 C CA . ASN A 1 90 ? -4.989 -7.701 4.980 1.00 91.56 90 ASN A CA 1
ATOM 705 C C . ASN A 1 90 ? -5.049 -6.692 3.823 1.00 91.56 90 ASN A C 1
ATOM 707 O O . ASN A 1 90 ? -6.095 -6.526 3.202 1.00 91.56 90 ASN A O 1
ATOM 711 N N . GLY A 1 91 ? -3.928 -6.055 3.474 1.00 90.00 91 GLY A N 1
ATOM 712 C CA . GLY A 1 91 ? -3.842 -5.157 2.319 1.00 90.00 91 GLY A CA 1
ATOM 713 C C . GLY A 1 91 ? -4.017 -5.896 0.990 1.00 90.00 91 GLY A C 1
ATOM 714 O O . GLY A 1 91 ? -4.653 -5.387 0.071 1.00 90.00 91 GLY A O 1
ATOM 715 N N . THR A 1 92 ? -3.507 -7.124 0.880 1.00 89.88 92 THR A N 1
ATOM 716 C CA . THR A 1 92 ? -3.750 -7.980 -0.294 1.00 89.88 92 THR A CA 1
ATOM 717 C C . THR A 1 92 ? -5.225 -8.366 -0.394 1.00 89.88 92 THR A C 1
ATOM 719 O O . THR A 1 92 ? -5.784 -8.340 -1.487 1.00 89.88 92 THR A O 1
ATOM 722 N N . ALA A 1 93 ? -5.868 -8.675 0.736 1.00 91.06 93 ALA A N 1
ATOM 723 C CA . ALA A 1 93 ? -7.300 -8.955 0.781 1.00 91.06 93 ALA A CA 1
ATOM 724 C C . ALA A 1 93 ? -8.146 -7.726 0.388 1.00 91.06 93 ALA A C 1
ATOM 726 O O . ALA A 1 93 ? -9.051 -7.866 -0.430 1.00 91.06 93 ALA A O 1
ATOM 727 N N . LEU A 1 94 ? -7.801 -6.521 0.866 1.00 89.75 94 LEU A N 1
ATOM 728 C CA . LEU A 1 94 ? -8.470 -5.265 0.478 1.00 89.75 94 LEU A CA 1
ATOM 729 C C . LEU A 1 94 ? -8.395 -4.985 -1.029 1.00 89.75 94 LEU A C 1
ATOM 731 O O . LEU A 1 94 ? -9.381 -4.568 -1.637 1.00 89.75 94 LEU A O 1
ATOM 735 N N . ARG A 1 95 ? -7.238 -5.239 -1.650 1.00 88.19 95 ARG A N 1
ATOM 736 C CA . ARG A 1 95 ? -7.066 -5.079 -3.104 1.00 88.19 95 ARG A CA 1
ATOM 737 C C . ARG A 1 95 ? -7.913 -6.057 -3.926 1.00 88.19 95 ARG A C 1
ATOM 739 O O . ARG A 1 95 ? -8.167 -5.797 -5.100 1.00 88.19 95 ARG A O 1
ATOM 746 N N . GLY A 1 96 ? -8.345 -7.172 -3.339 1.00 86.56 96 GLY A N 1
ATOM 747 C CA . GLY A 1 96 ? -9.074 -8.218 -4.050 1.00 86.56 96 GLY A CA 1
ATOM 748 C C . GLY A 1 96 ? -8.240 -8.900 -5.144 1.00 86.56 96 GLY A C 1
ATOM 749 O O . GLY A 1 96 ? -7.043 -8.656 -5.307 1.00 86.56 96 GLY A O 1
ATOM 750 N N . SER A 1 97 ? -8.874 -9.784 -5.915 1.00 82.50 97 SER A N 1
ATOM 751 C CA . SER A 1 97 ? -8.207 -10.537 -6.990 1.00 82.50 97 SER A CA 1
ATOM 752 C C . SER A 1 97 ? -7.712 -9.635 -8.124 1.00 82.50 97 SER A C 1
ATOM 754 O O . SER A 1 97 ? -6.593 -9.819 -8.598 1.00 82.50 97 SER A O 1
ATOM 756 N N . ALA A 1 98 ? -8.509 -8.631 -8.500 1.00 79.06 98 ALA A N 1
ATOM 757 C CA . ALA A 1 98 ? -8.244 -7.733 -9.624 1.00 79.06 98 ALA A CA 1
ATOM 758 C C . ALA A 1 98 ? -7.085 -6.749 -9.391 1.00 79.06 98 ALA A C 1
ATOM 760 O O . ALA A 1 98 ? -6.561 -6.186 -10.340 1.00 79.06 98 ALA A O 1
ATOM 761 N N . PHE A 1 99 ? -6.658 -6.509 -8.150 1.00 80.00 99 PHE A N 1
ATOM 762 C CA . PHE A 1 99 ? -5.516 -5.621 -7.880 1.00 80.00 99 PHE A CA 1
ATOM 763 C C . PHE A 1 99 ? -4.452 -6.257 -7.017 1.00 80.00 99 PHE A C 1
ATOM 765 O O . PHE A 1 99 ? -3.575 -5.570 -6.492 1.00 80.00 99 PHE A O 1
ATOM 772 N N . LYS A 1 100 ? -4.488 -7.582 -6.894 1.00 81.81 100 LYS A N 1
ATOM 773 C CA . LYS A 1 100 ? -3.473 -8.316 -6.155 1.00 81.81 100 LYS A CA 1
ATOM 774 C C . LYS A 1 100 ? -2.070 -7.995 -6.680 1.00 81.81 100 LYS A C 1
ATOM 776 O O . LYS A 1 100 ? -1.135 -7.923 -5.893 1.00 81.81 100 LYS A O 1
ATOM 781 N N . TRP A 1 101 ? -1.925 -7.753 -7.984 1.00 83.50 101 TRP A N 1
ATOM 782 C CA . TRP A 1 101 ? -0.675 -7.292 -8.581 1.00 83.50 101 TRP A CA 1
ATOM 783 C C . TRP A 1 101 ? -0.645 -5.775 -8.765 1.00 83.50 101 TRP A C 1
ATOM 785 O O . TRP A 1 101 ? -1.197 -5.225 -9.718 1.00 83.50 101 TRP A O 1
ATOM 795 N N . ASP A 1 102 ? 0.053 -5.101 -7.856 1.00 82.12 102 ASP A N 1
ATOM 796 C CA . ASP A 1 102 ? 0.170 -3.641 -7.793 1.00 82.12 102 ASP A CA 1
ATOM 797 C C . ASP A 1 102 ? 1.547 -3.104 -8.235 1.00 82.12 102 ASP A C 1
ATOM 799 O O . ASP A 1 102 ? 1.783 -1.891 -8.231 1.00 82.12 102 ASP A O 1
ATOM 803 N N . ALA A 1 103 ? 2.443 -3.997 -8.667 1.00 84.31 103 ALA A N 1
ATOM 804 C CA . ALA A 1 103 ? 3.774 -3.653 -9.147 1.00 84.31 103 ALA A CA 1
ATOM 805 C C . ALA A 1 103 ? 3.802 -3.507 -10.677 1.00 84.31 103 ALA A C 1
ATOM 807 O O . ALA A 1 103 ? 3.550 -4.452 -11.422 1.00 84.31 103 ALA A O 1
ATOM 808 N N . ARG A 1 104 ? 4.184 -2.335 -11.188 1.00 79.44 104 ARG A N 1
ATOM 809 C CA . ARG A 1 104 ? 4.423 -2.152 -12.629 1.00 79.44 104 ARG A CA 1
ATOM 810 C C . ARG A 1 104 ? 5.680 -2.892 -13.091 1.00 79.44 104 ARG A C 1
ATOM 812 O O . ARG A 1 104 ? 5.714 -3.353 -14.233 1.00 79.44 104 ARG A O 1
ATOM 819 N N . ALA A 1 105 ? 6.691 -2.973 -12.226 1.00 81.88 105 ALA A N 1
ATOM 820 C CA . ALA A 1 105 ? 7.939 -3.693 -12.449 1.00 81.88 105 ALA A CA 1
ATOM 821 C C . ALA A 1 105 ? 8.443 -4.336 -11.148 1.00 81.88 105 ALA A C 1
ATOM 823 O O . ALA A 1 105 ? 8.195 -3.799 -10.067 1.00 81.88 105 ALA A O 1
ATOM 824 N N . GLY A 1 106 ? 9.150 -5.459 -11.259 1.00 83.69 106 GLY A N 1
ATOM 825 C CA . GLY A 1 106 ? 9.455 -6.357 -10.149 1.00 83.69 106 GLY A CA 1
ATOM 826 C C . GLY A 1 106 ? 8.234 -7.179 -9.737 1.00 83.69 106 GLY A C 1
ATOM 827 O O . GLY A 1 106 ? 7.389 -7.522 -10.566 1.00 83.69 106 GLY A O 1
ATOM 828 N N . LYS A 1 107 ? 8.117 -7.438 -8.433 1.00 85.31 107 LYS A N 1
ATOM 829 C CA . LYS A 1 107 ? 7.020 -8.200 -7.825 1.00 85.31 107 LYS A CA 1
ATOM 830 C C . LYS A 1 107 ? 6.277 -7.386 -6.754 1.00 85.31 107 LYS A C 1
ATOM 832 O O . LYS A 1 107 ? 6.896 -6.551 -6.094 1.00 85.31 107 LYS A O 1
ATOM 837 N N . PRO A 1 108 ? 4.975 -7.636 -6.543 1.00 87.62 108 PRO A N 1
ATOM 838 C CA . PRO A 1 108 ? 4.227 -7.110 -5.401 1.00 87.62 108 PRO A CA 1
ATOM 839 C C . PRO A 1 108 ? 4.850 -7.490 -4.050 1.00 87.62 108 PRO A C 1
ATOM 841 O O . PRO A 1 108 ? 5.434 -8.568 -3.915 1.00 87.62 108 PRO A O 1
ATOM 844 N N . LEU A 1 109 ? 4.643 -6.662 -3.017 1.00 87.88 109 LEU A N 1
ATOM 845 C CA . LEU A 1 109 ? 5.225 -6.899 -1.683 1.00 87.88 109 LEU A CA 1
ATOM 846 C C . LEU A 1 109 ? 4.770 -8.205 -1.035 1.00 87.88 109 LEU A C 1
ATOM 848 O O . LEU A 1 109 ? 5.553 -8.828 -0.329 1.00 87.88 109 LEU A O 1
ATOM 852 N N . TYR A 1 110 ? 3.544 -8.664 -1.291 1.00 87.81 110 TYR A N 1
ATOM 853 C CA . TYR A 1 110 ? 3.055 -9.924 -0.717 1.00 87.81 110 TYR A CA 1
ATOM 854 C C . TYR A 1 110 ? 3.769 -11.170 -1.285 1.00 87.81 110 TYR A C 1
ATOM 856 O O . TYR A 1 110 ? 3.660 -12.248 -0.707 1.00 87.81 110 TYR A O 1
ATOM 864 N N . LEU A 1 111 ? 4.490 -11.031 -2.407 1.00 88.56 111 LEU A N 1
ATOM 865 C CA . LEU A 1 111 ? 5.380 -12.055 -2.975 1.00 88.56 111 LEU A CA 1
ATOM 866 C C . LEU A 1 111 ? 6.852 -11.824 -2.593 1.00 88.56 111 LEU A C 1
ATOM 868 O O . LEU A 1 111 ? 7.751 -12.543 -3.051 1.00 88.56 111 LEU A O 1
ATOM 872 N N . SER A 1 112 ? 7.134 -10.794 -1.795 1.00 85.31 112 SER A N 1
ATOM 873 C CA . SER A 1 112 ? 8.462 -10.590 -1.245 1.00 85.31 112 SER A CA 1
ATOM 874 C C . SER A 1 112 ? 8.768 -11.644 -0.186 1.00 85.31 112 SER A C 1
ATOM 876 O O . SER A 1 112 ? 7.953 -11.943 0.679 1.00 85.31 112 SER A O 1
ATOM 878 N N . SER A 1 113 ? 9.978 -12.192 -0.254 1.00 80.81 113 SER A N 1
ATOM 879 C CA . SER A 1 113 ? 10.552 -13.050 0.783 1.00 80.81 113 SER A CA 1
ATOM 880 C C . SER A 1 113 ? 11.385 -12.253 1.792 1.00 80.81 113 SER A C 1
ATOM 882 O O . SER A 1 113 ? 11.904 -12.830 2.741 1.00 80.81 113 SER A O 1
ATOM 884 N N . ASN A 1 114 ? 11.560 -10.949 1.562 1.00 80.69 114 ASN A N 1
ATOM 885 C CA . ASN A 1 114 ? 12.37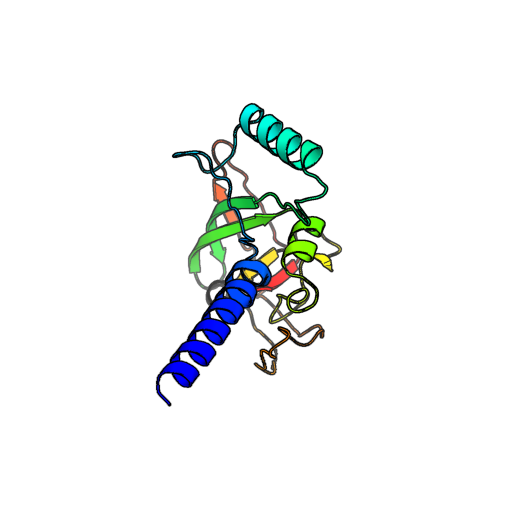7 -10.055 2.368 1.00 80.69 114 ASN A CA 1
ATOM 886 C C . ASN A 1 114 ? 11.503 -8.948 2.972 1.00 80.69 114 ASN A C 1
ATOM 888 O O . ASN A 1 114 ? 10.768 -8.268 2.252 1.00 80.69 114 ASN A O 1
ATOM 892 N N . SER A 1 115 ? 11.604 -8.766 4.289 1.00 77.19 115 SER A N 1
ATOM 893 C CA . SER A 1 115 ? 10.871 -7.742 5.043 1.00 77.19 115 SER A CA 1
ATOM 894 C C . SER A 1 115 ? 11.280 -6.316 4.685 1.00 77.19 115 SER A C 1
ATOM 896 O O . SER A 1 115 ? 10.501 -5.396 4.906 1.00 77.19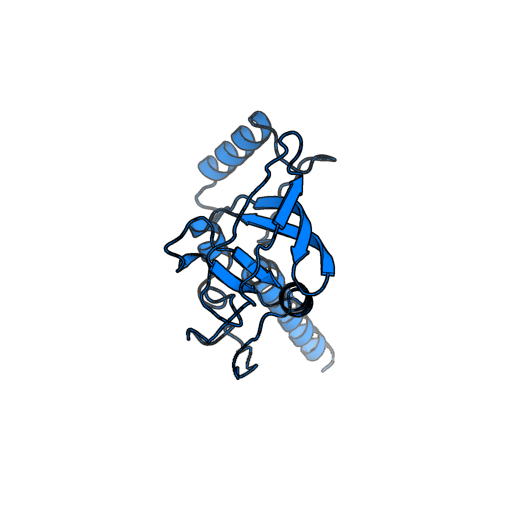 115 SER A O 1
ATOM 898 N N . ASP A 1 116 ? 12.478 -6.143 4.126 1.00 78.12 116 ASP A N 1
ATOM 899 C CA . ASP A 1 116 ? 13.050 -4.830 3.806 1.00 78.12 116 ASP A CA 1
ATOM 900 C C . ASP A 1 116 ? 12.747 -4.387 2.367 1.00 78.12 116 ASP A C 1
ATOM 902 O O . ASP A 1 116 ? 13.264 -3.370 1.895 1.00 78.12 116 ASP A O 1
ATOM 906 N N . ASP A 1 117 ? 11.959 -5.177 1.635 1.00 83.19 117 ASP A N 1
ATOM 907 C CA . ASP A 1 117 ? 11.557 -4.833 0.280 1.00 83.19 117 ASP A CA 1
ATOM 908 C C . ASP A 1 117 ? 10.464 -3.763 0.311 1.00 83.19 117 ASP A C 1
ATOM 910 O O . ASP A 1 117 ? 9.532 -3.808 1.116 1.00 83.19 117 ASP A O 1
ATOM 914 N N . VAL A 1 118 ? 10.551 -2.806 -0.610 1.00 85.56 118 VAL A N 1
ATOM 915 C CA . VAL A 1 118 ? 9.586 -1.709 -0.723 1.00 85.56 118 VAL A CA 1
ATOM 916 C C . VAL A 1 118 ? 9.088 -1.540 -2.153 1.00 85.56 118 VAL A C 1
ATOM 918 O O . VAL A 1 118 ? 9.786 -1.818 -3.131 1.00 85.56 118 VAL A O 1
ATOM 921 N N . LEU A 1 119 ? 7.864 -1.029 -2.269 1.00 87.62 119 LEU A N 1
ATOM 922 C CA . LEU A 1 119 ? 7.297 -0.568 -3.529 1.00 87.62 119 LEU A CA 1
ATOM 923 C C . LEU A 1 119 ? 7.464 0.951 -3.631 1.00 87.62 119 LEU A C 1
ATOM 925 O O . LEU A 1 119 ? 6.960 1.691 -2.789 1.00 87.62 119 LEU A O 1
ATOM 929 N N . ILE A 1 120 ? 8.143 1.422 -4.673 1.00 87.00 120 ILE A N 1
ATOM 930 C CA . ILE A 1 120 ? 8.389 2.844 -4.925 1.00 87.00 120 ILE A CA 1
ATOM 931 C C . ILE A 1 120 ? 7.593 3.343 -6.124 1.00 87.00 120 ILE A C 1
ATOM 933 O O . ILE A 1 120 ? 7.545 2.705 -7.170 1.00 87.00 120 ILE A O 1
ATOM 937 N N . GLY A 1 121 ? 6.982 4.519 -6.010 1.00 87.06 121 GLY A N 1
ATOM 938 C CA . GLY A 1 121 ? 6.278 5.128 -7.138 1.00 87.06 121 GLY A CA 1
ATOM 939 C C . GLY A 1 121 ? 7.212 5.435 -8.315 1.00 87.06 121 GLY A C 1
ATOM 940 O O . GLY A 1 121 ? 8.386 5.756 -8.124 1.00 87.06 121 GLY A O 1
ATOM 941 N N . ARG A 1 122 ? 6.671 5.412 -9.541 1.00 85.50 122 ARG A N 1
ATOM 942 C CA . ARG A 1 122 ? 7.395 5.753 -10.786 1.00 85.50 122 ARG A CA 1
ATOM 943 C C . ARG A 1 122 ? 8.210 7.044 -10.695 1.00 85.50 122 ARG A C 1
ATOM 945 O O . ARG A 1 122 ? 9.354 7.060 -11.135 1.00 85.50 122 ARG A O 1
ATOM 952 N N . GLY A 1 123 ? 7.634 8.103 -10.124 1.00 84.81 123 GLY A N 1
ATOM 953 C CA . GLY A 1 123 ? 8.326 9.384 -9.968 1.00 84.81 123 GLY A CA 1
ATOM 954 C C . GLY A 1 123 ? 9.576 9.259 -9.098 1.00 84.81 123 GLY A C 1
ATOM 955 O O . GLY A 1 123 ? 10.651 9.697 -9.500 1.00 84.81 123 GLY A O 1
ATOM 956 N N . LEU A 1 124 ? 9.460 8.579 -7.952 1.00 85.62 124 LEU A N 1
ATOM 957 C CA . LEU A 1 124 ? 10.596 8.354 -7.063 1.00 85.62 124 LEU A CA 1
ATOM 958 C C . LEU A 1 124 ? 11.660 7.462 -7.708 1.00 85.62 124 LEU A C 1
ATOM 960 O O . LEU A 1 124 ? 12.840 7.789 -7.659 1.00 85.62 124 LEU A O 1
ATOM 964 N N . ALA A 1 125 ? 11.258 6.385 -8.377 1.00 85.75 125 ALA A N 1
ATOM 965 C CA . ALA A 1 125 ? 12.196 5.526 -9.094 1.00 85.75 125 ALA A CA 1
ATOM 966 C C . ALA A 1 125 ? 12.957 6.276 -10.193 1.00 85.75 125 ALA A C 1
ATOM 968 O O . ALA A 1 125 ? 14.164 6.093 -10.326 1.00 85.75 125 ALA A O 1
ATOM 969 N N . SER A 1 126 ? 12.274 7.153 -10.934 1.00 84.69 126 SER A N 1
ATOM 970 C CA . SER A 1 126 ? 12.904 8.003 -11.946 1.00 84.69 126 SER A CA 1
ATOM 971 C C . SER A 1 126 ? 13.920 8.959 -11.323 1.00 84.69 126 SER A C 1
ATOM 973 O O . SER A 1 126 ? 15.025 9.075 -11.839 1.00 84.69 126 SER A O 1
ATOM 975 N N . MET A 1 127 ? 13.581 9.608 -10.203 1.00 84.75 127 MET A N 1
ATOM 976 C CA . MET A 1 127 ? 14.514 10.483 -9.476 1.00 84.75 127 MET A CA 1
ATOM 977 C C . MET A 1 127 ? 15.719 9.718 -8.922 1.00 84.75 127 MET A C 1
ATOM 979 O O . MET A 1 127 ? 16.803 10.274 -8.799 1.00 84.75 127 MET A O 1
ATOM 983 N N . MET A 1 128 ? 15.554 8.436 -8.597 1.00 83.75 128 MET A N 1
ATOM 984 C CA . MET A 1 128 ? 16.637 7.570 -8.126 1.00 83.75 128 MET A CA 1
ATOM 985 C C . MET A 1 128 ? 17.410 6.890 -9.270 1.00 83.75 128 MET A C 1
ATOM 987 O O . MET A 1 128 ? 18.221 6.000 -9.014 1.00 83.75 128 MET A O 1
ATOM 991 N N . ASN A 1 129 ? 17.191 7.308 -10.525 1.00 85.94 129 ASN A N 1
ATOM 992 C CA . ASN A 1 129 ? 17.795 6.740 -11.735 1.00 85.94 129 ASN A CA 1
ATOM 993 C C . ASN A 1 129 ? 17.554 5.228 -11.900 1.00 85.94 129 ASN A C 1
ATOM 995 O O . ASN A 1 129 ? 18.364 4.521 -12.502 1.00 85.94 129 ASN A O 1
ATOM 999 N N . CYS A 1 130 ? 16.443 4.712 -11.373 1.00 84.69 130 CYS A N 1
ATOM 1000 C CA . CYS A 1 130 ? 16.067 3.320 -11.563 1.00 84.69 130 CYS A CA 1
ATOM 1001 C C . CYS A 1 130 ? 15.550 3.087 -12.985 1.00 84.69 130 CYS A C 1
ATOM 1003 O O . CYS A 1 130 ? 14.696 3.810 -13.496 1.00 84.69 130 CYS A O 1
ATOM 1005 N N . SER A 1 131 ? 16.055 2.028 -13.607 1.00 83.31 131 SER A N 1
ATOM 1006 C CA . SER A 1 131 ? 15.634 1.566 -14.922 1.00 83.31 131 SER A CA 1
ATOM 1007 C C . SER A 1 131 ? 14.524 0.524 -14.801 1.00 83.31 131 SER A C 1
ATOM 1009 O O . SER A 1 131 ? 14.614 -0.441 -14.035 1.00 83.31 131 SER A O 1
ATOM 1011 N N . ILE A 1 132 ? 13.471 0.730 -15.585 1.00 79.38 132 ILE A N 1
ATOM 1012 C CA . ILE A 1 132 ? 12.386 -0.224 -15.787 1.00 79.38 132 ILE A CA 1
ATOM 1013 C C . ILE A 1 132 ? 12.627 -0.845 -17.162 1.00 79.38 132 ILE A C 1
ATOM 1015 O O . ILE A 1 132 ? 12.854 -0.117 -18.130 1.00 79.38 132 ILE A O 1
ATOM 1019 N N . GLY A 1 133 ? 12.623 -2.176 -17.251 1.00 71.94 133 GLY A N 1
ATOM 1020 C CA . GLY A 1 133 ? 12.698 -2.856 -18.543 1.00 71.94 133 GLY A CA 1
ATOM 1021 C C . GLY A 1 133 ? 11.517 -2.488 -19.456 1.00 71.94 133 GLY A C 1
ATOM 1022 O O . GLY A 1 133 ? 10.570 -1.833 -19.018 1.00 71.94 133 GLY A O 1
ATOM 1023 N N . PRO A 1 134 ? 11.522 -2.913 -20.728 1.00 67.44 134 PRO A N 1
ATOM 1024 C CA . PRO A 1 134 ? 10.352 -2.756 -21.584 1.00 67.44 134 PRO A CA 1
ATOM 1025 C C . PRO A 1 134 ? 9.144 -3.429 -20.916 1.00 67.44 134 PRO A C 1
ATOM 1027 O O . PRO A 1 134 ? 9.150 -4.630 -20.654 1.00 67.44 134 PRO A O 1
ATOM 1030 N N . THR A 1 135 ? 8.121 -2.637 -20.596 1.00 63.97 135 THR A N 1
ATOM 1031 C CA . THR A 1 135 ? 6.871 -3.118 -19.999 1.00 63.97 135 THR A CA 1
ATOM 1032 C C . THR A 1 135 ? 5.723 -2.787 -20.939 1.00 63.97 135 THR A C 1
ATOM 1034 O O . THR A 1 135 ? 5.692 -1.707 -21.526 1.00 63.97 135 THR A O 1
ATOM 1037 N N . SER A 1 136 ? 4.783 -3.718 -21.112 1.00 57.44 136 SER A N 1
ATOM 1038 C CA . SER A 1 136 ? 3.495 -3.378 -21.705 1.00 57.44 136 SER A CA 1
ATOM 1039 C C . SER A 1 136 ? 2.690 -2.604 -20.661 1.00 57.44 136 SER A C 1
ATOM 1041 O O . SER A 1 136 ? 2.354 -3.124 -19.594 1.00 57.44 136 SER A O 1
ATOM 1043 N N . ASP A 1 137 ? 2.385 -1.345 -20.967 1.00 56.47 137 ASP A N 1
ATOM 1044 C CA . ASP A 1 137 ? 1.615 -0.428 -20.111 1.00 56.47 137 ASP A CA 1
ATOM 1045 C C . ASP A 1 137 ? 0.111 -0.737 -20.091 1.00 56.47 137 ASP A C 1
ATOM 1047 O O . ASP A 1 137 ? -0.723 0.133 -19.853 1.00 56.47 137 ASP A O 1
ATOM 1051 N N . LEU A 1 138 ? -0.259 -1.994 -20.328 1.00 58.72 138 LEU A N 1
ATOM 1052 C CA . LEU A 1 138 ? -1.649 -2.411 -20.352 1.00 58.72 138 LEU A CA 1
ATOM 1053 C C . LEU A 1 138 ? -2.108 -2.645 -18.915 1.00 58.72 138 LEU A C 1
ATOM 1055 O O . LEU A 1 138 ? -2.006 -3.749 -18.378 1.00 58.72 138 LEU A O 1
ATOM 1059 N N . LEU A 1 139 ? -2.592 -1.571 -18.292 1.00 60.97 139 LEU A N 1
ATOM 1060 C CA . LEU A 1 139 ? -3.568 -1.698 -17.222 1.00 60.97 139 LEU A CA 1
ATOM 1061 C C . LEU A 1 139 ? -4.790 -2.371 -1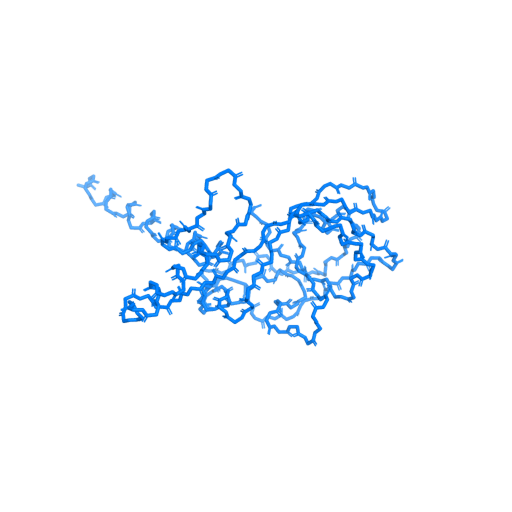7.854 1.00 60.97 139 LEU A C 1
ATOM 1063 O O . LEU A 1 139 ? -5.450 -1.795 -18.720 1.00 60.97 139 LEU A O 1
ATOM 1067 N N . THR A 1 140 ? -5.040 -3.618 -17.493 1.00 62.34 140 THR A N 1
ATOM 1068 C CA . THR A 1 140 ? -6.287 -4.278 -17.867 1.00 62.34 140 THR A CA 1
ATOM 1069 C C . THR A 1 140 ? -7.382 -3.806 -16.910 1.00 62.34 140 THR A C 1
ATOM 1071 O O . THR A 1 140 ? -7.088 -3.269 -15.839 1.00 62.34 140 THR A O 1
ATOM 1074 N N . GLY A 1 141 ? -8.654 -4.024 -17.254 1.00 57.81 141 GLY A N 1
ATOM 1075 C CA . GLY A 1 141 ? -9.766 -3.821 -16.311 1.00 57.81 141 GLY A CA 1
ATOM 1076 C C . GLY A 1 141 ? -9.681 -4.695 -15.046 1.00 57.81 141 GLY A C 1
ATOM 1077 O O . GLY A 1 141 ? -10.535 -4.582 -14.175 1.00 57.81 141 GLY A O 1
ATOM 1078 N N . GLU A 1 142 ? -8.653 -5.544 -14.939 1.00 59.44 142 GLU A N 1
ATOM 1079 C CA . GLU A 1 142 ? -8.320 -6.434 -13.825 1.00 59.44 142 GLU A CA 1
ATOM 1080 C C . GLU A 1 142 ? -6.884 -6.183 -13.318 1.00 59.44 142 GLU A C 1
ATOM 1082 O O . GLU A 1 142 ? -6.193 -7.102 -12.884 1.00 59.44 142 GLU A O 1
ATOM 1087 N N . GLY A 1 143 ? -6.395 -4.942 -13.419 1.00 64.12 143 GLY A N 1
ATOM 1088 C CA . GLY A 1 143 ? -5.069 -4.559 -12.936 1.00 64.12 143 GLY A CA 1
ATOM 1089 C C . GLY A 1 143 ? -3.938 -4.921 -13.903 1.00 64.12 143 GLY A C 1
ATOM 1090 O O . GLY A 1 143 ? -4.108 -4.924 -15.127 1.00 64.12 143 GLY A O 1
ATOM 1091 N N . TYR A 1 144 ? -2.739 -5.154 -13.367 1.00 66.56 144 TYR A N 1
ATOM 1092 C CA . TYR A 1 144 ? -1.573 -5.522 -14.173 1.00 66.56 144 TYR A CA 1
ATOM 1093 C C . TYR A 1 144 ? -1.496 -7.043 -14.381 1.00 66.56 144 TYR A C 1
ATOM 1095 O O . TYR A 1 144 ? -1.734 -7.798 -13.438 1.00 66.56 144 TYR A O 1
ATOM 1103 N N . PRO A 1 145 ? -1.081 -7.509 -15.575 1.00 67.25 145 PRO A N 1
ATOM 1104 C CA . PRO A 1 145 ? -0.778 -8.918 -15.807 1.00 67.25 145 PRO A CA 1
ATOM 1105 C C . PRO A 1 145 ? 0.230 -9.463 -14.782 1.00 67.25 145 PRO A C 1
ATOM 1107 O O . PRO A 1 145 ? 1.235 -8.804 -14.509 1.00 67.25 145 PRO A O 1
ATOM 1110 N N . LEU A 1 146 ? -0.021 -10.677 -14.278 1.00 68.62 146 LEU A N 1
ATOM 1111 C CA . LEU A 1 146 ? 0.731 -11.364 -13.214 1.00 68.62 146 LEU A CA 1
ATOM 1112 C C . LEU A 1 146 ? 2.129 -11.849 -13.647 1.00 68.62 146 LEU A C 1
ATOM 1114 O O . LEU A 1 146 ? 2.431 -13.035 -13.557 1.00 68.62 146 LEU A O 1
ATOM 1118 N N . ASN A 1 147 ? 2.985 -10.952 -14.131 1.00 70.88 147 ASN A N 1
ATOM 1119 C CA . ASN A 1 147 ? 4.313 -11.300 -14.631 1.00 70.88 147 ASN A CA 1
ATOM 1120 C C . ASN A 1 147 ? 5.387 -10.421 -13.988 1.00 70.88 147 ASN A C 1
ATOM 1122 O O . ASN A 1 147 ? 5.290 -9.193 -14.044 1.00 70.88 147 ASN A O 1
ATOM 1126 N N . ASP A 1 148 ? 6.436 -11.054 -13.452 1.00 70.81 148 ASP A N 1
ATOM 1127 C CA . ASP A 1 148 ? 7.636 -10.352 -12.992 1.00 70.81 148 ASP A CA 1
ATOM 1128 C C . ASP A 1 148 ? 8.318 -9.668 -14.182 1.00 70.81 148 ASP A C 1
ATOM 1130 O O . ASP A 1 148 ? 8.453 -10.232 -15.273 1.00 70.81 148 ASP A O 1
ATOM 1134 N N . ARG A 1 149 ? 8.711 -8.414 -13.981 1.00 77.50 149 ARG A N 1
ATOM 1135 C CA . ARG A 1 149 ? 9.281 -7.557 -15.019 1.00 77.50 149 ARG A CA 1
ATOM 1136 C C . ARG A 1 149 ? 10.593 -6.977 -14.515 1.00 77.50 149 ARG A C 1
ATOM 1138 O O . ARG A 1 149 ? 10.628 -6.478 -13.390 1.00 77.50 149 ARG A O 1
ATOM 1145 N N . PRO A 1 150 ? 11.649 -6.941 -15.341 1.00 78.69 150 PRO A N 1
ATOM 1146 C CA . PRO A 1 150 ? 12.950 -6.463 -14.901 1.00 78.69 150 PRO A CA 1
ATOM 1147 C C . PRO A 1 150 ? 12.888 -5.039 -14.340 1.00 78.69 150 PRO A C 1
ATOM 1149 O O . PRO A 1 150 ? 12.415 -4.109 -15.000 1.00 78.69 150 PRO A O 1
ATOM 1152 N N . PHE A 1 151 ? 13.430 -4.876 -13.139 1.00 81.94 151 PHE A N 1
ATOM 1153 C CA . PHE A 1 151 ? 13.602 -3.597 -12.470 1.00 81.94 151 PHE A CA 1
ATOM 1154 C C . PHE A 1 151 ? 15.015 -3.532 -11.888 1.00 81.94 151 PHE A C 1
ATOM 1156 O O . PHE A 1 151 ? 15.464 -4.475 -11.235 1.00 81.94 151 PHE A O 1
ATOM 1163 N N . LYS A 1 152 ? 15.744 -2.447 -12.160 1.00 82.94 152 LYS A N 1
ATOM 1164 C CA . LYS A 1 152 ? 17.119 -2.265 -11.676 1.00 82.94 152 LYS A CA 1
ATOM 1165 C C . LYS A 1 152 ? 17.337 -0.824 -11.245 1.00 82.94 152 LYS A C 1
ATOM 1167 O O . LYS A 1 152 ? 17.263 0.076 -12.079 1.00 82.94 152 LYS A O 1
ATOM 1172 N N . CYS A 1 153 ? 17.672 -0.616 -9.977 1.00 79.12 153 CYS A N 1
ATOM 1173 C CA . CYS A 1 153 ? 18.204 0.658 -9.498 1.00 79.12 153 CYS A CA 1
ATOM 1174 C C . CYS A 1 153 ? 19.740 0.667 -9.567 1.00 79.12 153 CYS A C 1
ATOM 1176 O O . CYS A 1 153 ? 20.354 -0.400 -9.457 1.00 79.12 153 CYS A O 1
ATOM 1178 N N . PRO A 1 154 ? 20.376 1.840 -9.746 1.00 77.62 154 PRO A N 1
ATOM 1179 C CA . PRO A 1 154 ? 21.826 1.958 -9.688 1.00 77.62 154 PRO A CA 1
ATOM 1180 C C . PRO A 1 154 ? 22.342 1.441 -8.346 1.00 77.62 154 PRO A C 1
ATOM 1182 O O . PRO A 1 154 ? 21.717 1.653 -7.306 1.00 77.62 154 PRO A O 1
ATOM 1185 N N . GLN A 1 155 ? 23.501 0.785 -8.361 1.00 63.34 155 GLN A N 1
ATOM 1186 C CA . GLN A 1 155 ? 24.161 0.385 -7.125 1.00 63.34 155 GLN A CA 1
ATOM 1187 C C . GLN A 1 155 ? 24.719 1.631 -6.431 1.00 63.34 155 GLN A C 1
ATOM 1189 O O . GLN A 1 155 ? 25.727 2.201 -6.835 1.00 63.34 155 GLN A O 1
ATOM 1194 N N . GLY A 1 156 ? 24.021 2.069 -5.392 1.00 58.91 156 GLY A N 1
ATOM 1195 C CA . GLY A 1 156 ? 24.379 3.181 -4.525 1.00 58.91 156 GLY A CA 1
ATOM 1196 C C . GLY A 1 156 ? 23.513 3.095 -3.276 1.00 58.91 156 GLY A C 1
ATOM 1197 O O . GLY A 1 156 ? 22.387 2.599 -3.337 1.00 58.91 156 GLY A O 1
ATOM 1198 N N . ARG A 1 157 ? 24.033 3.511 -2.118 1.00 57.81 157 ARG A N 1
ATOM 1199 C CA . ARG A 1 157 ? 23.221 3.516 -0.898 1.00 57.81 157 ARG A CA 1
ATOM 1200 C C . ARG A 1 157 ? 22.125 4.564 -1.059 1.00 57.81 157 ARG A C 1
ATOM 1202 O O . ARG A 1 157 ? 22.409 5.756 -1.026 1.00 57.81 157 ARG A O 1
ATOM 1209 N N . LEU A 1 158 ? 20.891 4.102 -1.229 1.00 64.75 158 LEU A N 1
ATOM 1210 C CA . LEU A 1 158 ? 19.726 4.911 -0.914 1.00 64.75 158 LEU A CA 1
ATOM 1211 C C . LEU A 1 158 ? 19.706 5.076 0.601 1.00 64.75 158 LEU A C 1
ATOM 1213 O O . LEU A 1 158 ? 19.631 4.087 1.337 1.00 64.75 158 LEU A O 1
ATOM 1217 N N . THR A 1 159 ? 19.827 6.318 1.048 1.00 68.69 159 THR A N 1
ATOM 1218 C CA . THR A 1 159 ? 19.686 6.655 2.462 1.00 68.69 159 THR A CA 1
ATOM 1219 C C . THR A 1 159 ? 18.275 7.164 2.666 1.00 68.69 159 THR A C 1
ATOM 1221 O O . THR A 1 159 ? 17.880 8.153 2.043 1.00 68.69 159 THR A O 1
ATOM 1224 N N . LEU A 1 160 ? 17.526 6.470 3.516 1.00 69.44 160 LEU A N 1
ATOM 1225 C CA . LEU A 1 160 ? 16.211 6.892 3.961 1.00 69.44 160 LEU A CA 1
ATOM 1226 C C . LEU A 1 160 ? 16.331 7.465 5.369 1.00 69.44 160 LEU A C 1
ATOM 1228 O O . LEU A 1 160 ? 16.920 6.850 6.257 1.00 69.44 160 LEU A O 1
ATOM 1232 N N . SER A 1 161 ? 15.750 8.640 5.560 1.00 70.69 161 SER A N 1
ATOM 1233 C CA . SER A 1 161 ? 15.452 9.184 6.877 1.00 70.69 161 SER A CA 1
ATOM 1234 C C . SER A 1 161 ? 13.947 9.361 6.942 1.00 70.69 161 SER A C 1
ATOM 1236 O O . SER A 1 161 ? 13.406 10.117 6.141 1.00 70.69 161 SER A O 1
ATOM 1238 N N . ASP A 1 162 ? 13.273 8.632 7.825 1.00 60.44 162 ASP A N 1
ATOM 1239 C CA . ASP A 1 162 ? 11.822 8.705 7.998 1.00 60.44 162 ASP A CA 1
ATOM 1240 C C . ASP A 1 162 ? 11.498 9.222 9.401 1.00 60.44 162 ASP A C 1
ATOM 1242 O O . ASP A 1 162 ? 12.220 8.979 10.376 1.00 60.44 162 ASP A O 1
ATOM 1246 N N . THR A 1 163 ? 10.394 9.947 9.494 1.00 59.88 163 THR A N 1
ATOM 1247 C CA . THR A 1 163 ? 9.831 10.414 10.752 1.00 59.88 163 THR A CA 1
ATOM 1248 C C . THR A 1 163 ? 8.463 9.784 10.948 1.00 59.88 163 THR A C 1
ATOM 1250 O O . THR A 1 163 ? 7.444 10.292 10.490 1.00 59.88 163 THR A O 1
ATOM 1253 N N . THR A 1 164 ? 8.435 8.690 11.704 1.00 52.56 164 THR A N 1
ATOM 1254 C CA . THR A 1 164 ? 7.216 8.188 12.344 1.00 52.56 164 THR A CA 1
ATOM 1255 C C . THR A 1 164 ? 7.261 8.664 13.797 1.00 52.56 164 THR A C 1
ATOM 1257 O O . THR A 1 164 ? 8.014 8.128 14.613 1.00 52.56 164 THR A O 1
ATOM 1260 N N . THR A 1 165 ? 6.586 9.759 14.136 1.00 51.22 165 THR A N 1
ATOM 1261 C CA . THR A 1 165 ? 6.763 10.422 15.443 1.00 51.22 165 THR A CA 1
ATOM 1262 C C . THR A 1 165 ? 6.403 9.511 16.638 1.00 51.22 165 THR A C 1
ATOM 1264 O O . THR A 1 165 ? 5.380 8.834 16.560 1.00 51.22 165 THR A O 1
ATOM 1267 N N . PRO A 1 166 ? 7.152 9.529 17.772 1.00 44.22 166 PRO A N 1
ATOM 1268 C CA . PRO A 1 166 ? 8.459 10.129 18.031 1.00 44.22 166 PRO A CA 1
ATOM 1269 C C . PRO A 1 166 ? 9.543 9.039 18.108 1.00 44.22 166 PRO A C 1
ATOM 1271 O O . PRO A 1 166 ? 10.143 8.816 19.154 1.00 44.22 166 PRO A O 1
ATOM 1274 N N . THR A 1 167 ? 9.809 8.337 17.015 1.00 33.53 167 THR A N 1
ATOM 1275 C CA . THR A 1 167 ? 10.984 7.459 16.934 1.00 33.53 167 THR A CA 1
ATOM 1276 C C . THR A 1 167 ? 11.653 7.710 15.599 1.00 33.53 167 THR A C 1
ATOM 1278 O O . THR A 1 167 ? 11.111 7.388 14.546 1.00 33.53 167 THR A O 1
ATOM 1281 N N . PHE A 1 168 ? 12.821 8.349 15.659 1.00 36.09 168 PHE A N 1
ATOM 1282 C CA . PHE A 1 168 ? 13.708 8.513 14.516 1.00 36.09 168 PHE A CA 1
ATOM 1283 C C . PHE A 1 168 ? 14.292 7.142 14.178 1.00 36.09 168 PHE A C 1
ATOM 1285 O O . PHE A 1 168 ? 15.121 6.614 14.919 1.00 36.09 168 PHE A O 1
ATOM 1292 N N . GLY A 1 169 ? 13.832 6.552 13.080 1.00 38.94 169 GLY A N 1
ATOM 1293 C CA . GLY A 1 169 ? 14.415 5.342 12.521 1.00 38.94 169 GLY A CA 1
ATOM 1294 C C . GLY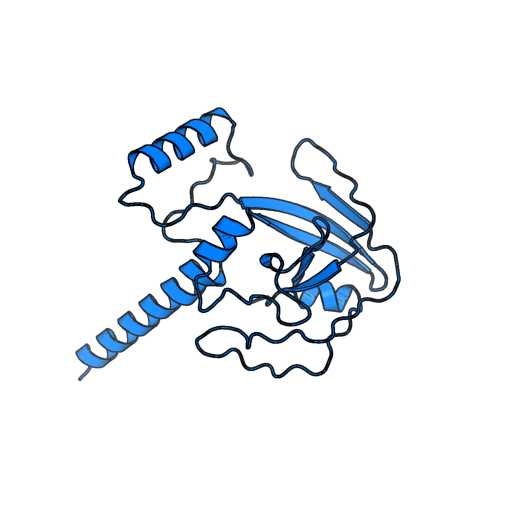 A 1 169 ? 15.326 5.704 11.356 1.00 38.94 169 GLY A C 1
ATOM 1295 O O . GLY A 1 169 ? 14.843 6.079 10.293 1.00 38.94 169 GLY A O 1
ATOM 1296 N N . ASN A 1 170 ? 16.642 5.567 11.528 1.00 34.94 170 ASN A N 1
ATOM 1297 C CA . ASN A 1 170 ? 17.567 5.562 10.395 1.00 34.94 170 ASN A CA 1
ATOM 1298 C C . ASN A 1 170 ? 17.553 4.156 9.780 1.00 34.94 170 ASN A C 1
ATOM 1300 O O . ASN A 1 170 ? 18.182 3.248 10.324 1.00 34.94 170 ASN A O 1
ATOM 1304 N N . SER A 1 171 ? 16.856 3.954 8.660 1.00 42.41 171 SER A N 1
ATOM 1305 C CA . SER A 1 171 ? 16.934 2.696 7.911 1.00 42.41 171 SER A CA 1
ATOM 1306 C C . SER A 1 171 ? 18.006 2.809 6.825 1.00 42.41 171 SER A C 1
ATOM 1308 O O . SER A 1 171 ? 17.919 3.579 5.870 1.00 42.41 171 SER A O 1
ATOM 1310 N N . SER A 1 172 ? 19.086 2.047 6.998 1.00 34.59 172 SER A N 1
ATOM 1311 C CA . SER A 1 172 ? 20.133 1.909 5.986 1.00 34.59 172 SER A CA 1
ATOM 1312 C C . SER A 1 172 ? 19.885 0.655 5.151 1.00 34.59 172 SER A C 1
ATOM 1314 O O . SER A 1 172 ? 19.797 -0.434 5.705 1.00 34.59 172 SER A O 1
ATOM 1316 N N . ALA A 1 173 ? 19.896 0.832 3.826 1.00 39.16 173 ALA A N 1
ATOM 1317 C CA . ALA A 1 173 ? 19.900 -0.198 2.782 1.00 39.16 173 ALA A CA 1
ATOM 1318 C C . ALA A 1 173 ? 18.573 -0.946 2.540 1.00 39.16 173 ALA A C 1
ATOM 1320 O O . ALA A 1 173 ? 18.343 -2.038 3.048 1.00 39.16 173 ALA A O 1
ATOM 1321 N N . LEU A 1 174 ? 17.766 -0.404 1.623 1.00 40.59 174 LEU A N 1
ATOM 1322 C CA . LEU A 1 174 ? 16.718 -1.154 0.928 1.00 40.59 174 LEU A CA 1
ATOM 1323 C C . LEU A 1 174 ? 17.365 -2.167 -0.024 1.00 40.59 174 LEU A C 1
ATOM 1325 O O . LEU A 1 174 ? 18.149 -1.784 -0.896 1.00 40.59 174 LEU A O 1
ATOM 1329 N N . LYS A 1 175 ? 17.062 -3.456 0.150 1.00 35.59 175 LYS A N 1
ATOM 1330 C CA . LYS A 1 175 ? 17.639 -4.546 -0.660 1.00 35.59 175 LYS A CA 1
ATOM 1331 C C . LYS A 1 175 ? 16.734 -5.018 -1.798 1.00 35.59 175 LYS A C 1
ATOM 1333 O O . LYS A 1 175 ? 17.247 -5.594 -2.754 1.00 35.59 175 LYS A O 1
ATOM 1338 N N . GLY A 1 176 ? 15.441 -4.711 -1.746 1.00 38.34 176 GLY A N 1
ATOM 1339 C CA . GLY A 1 176 ? 14.510 -4.962 -2.840 1.00 38.34 176 GLY A CA 1
ATOM 1340 C C . GLY A 1 176 ? 13.620 -3.757 -3.080 1.00 38.34 176 GLY A C 1
ATOM 1341 O O . GLY A 1 176 ? 13.049 -3.168 -2.166 1.00 38.34 176 GLY A O 1
ATOM 1342 N N . LEU A 1 177 ? 13.552 -3.358 -4.342 1.00 49.66 177 LEU A N 1
ATOM 1343 C CA . LEU A 1 177 ? 12.758 -2.237 -4.809 1.00 49.66 177 LEU A CA 1
ATOM 1344 C C . LEU A 1 177 ? 11.910 -2.758 -5.955 1.00 49.66 177 LEU A C 1
ATOM 1346 O O . LEU A 1 177 ? 12.433 -3.346 -6.899 1.00 49.66 177 LEU A O 1
ATOM 1350 N N . ALA A 1 178 ? 10.608 -2.558 -5.863 1.00 49.47 178 ALA A N 1
ATOM 1351 C CA . ALA A 1 178 ? 9.680 -2.797 -6.954 1.00 49.47 178 ALA A CA 1
ATOM 1352 C C . ALA A 1 178 ? 8.948 -1.491 -7.268 1.00 49.47 178 ALA A C 1
ATOM 1354 O O . ALA A 1 178 ? 8.852 -0.602 -6.423 1.00 49.47 178 ALA A O 1
ATOM 1355 N N . LEU A 1 179 ? 8.454 -1.333 -8.493 1.00 43.00 179 LEU A N 1
ATOM 1356 C CA . LEU A 1 179 ? 7.797 -0.094 -8.890 1.00 43.00 179 LEU A CA 1
ATOM 1357 C C . LEU A 1 179 ? 6.294 -0.152 -8.613 1.00 43.00 179 LEU A C 1
ATOM 1359 O O . LEU A 1 179 ? 5.588 -0.911 -9.271 1.00 43.00 179 LEU A O 1
ATOM 1363 N N . ALA A 1 180 ? 5.785 0.704 -7.733 1.00 52.19 180 ALA A N 1
ATOM 1364 C CA . ALA A 1 180 ? 4.359 0.961 -7.600 1.00 52.19 180 ALA A CA 1
ATOM 1365 C C . ALA A 1 180 ? 3.822 1.762 -8.794 1.00 52.19 180 ALA A C 1
ATOM 1367 O O . ALA A 1 180 ? 4.438 2.721 -9.282 1.00 52.19 180 ALA A O 1
ATOM 1368 N N . SER A 1 181 ? 2.607 1.421 -9.211 1.00 38.53 181 SER A N 1
ATOM 1369 C CA . SER A 1 181 ? 1.772 2.301 -10.024 1.00 38.53 181 SER A CA 1
ATOM 1370 C C . SER A 1 181 ? 1.392 3.551 -9.217 1.00 38.53 181 SER A C 1
ATOM 1372 O O . SER A 1 181 ? 0.490 3.491 -8.385 1.00 38.53 181 SER A O 1
ATOM 1374 N N . GLY A 1 182 ? 2.036 4.687 -9.487 1.00 33.22 182 GLY A N 1
ATOM 1375 C CA . GLY A 1 182 ? 1.492 5.997 -9.108 1.00 33.22 182 GLY A CA 1
ATOM 1376 C C . GLY A 1 182 ? 0.308 6.378 -10.005 1.00 33.22 182 GLY A C 1
ATOM 1377 O O . GLY A 1 182 ? 0.256 5.919 -11.150 1.00 33.22 182 GLY A O 1
ATOM 1378 N N . TYR A 1 183 ? -0.621 7.171 -9.462 1.00 34.44 183 TYR A N 1
ATOM 1379 C CA . TYR A 1 183 ? -1.709 7.824 -10.202 1.00 34.44 183 TYR A CA 1
ATOM 1380 C C . TYR A 1 183 ? -1.177 8.679 -11.357 1.00 34.44 183 TYR A C 1
ATOM 1382 O O . TYR A 1 183 ? -0.058 9.232 -11.222 1.00 34.44 183 TYR A O 1
#